Protein AF-A0A182WAE3-F1 (afdb_monomer)

Structure (mmCIF, N/CA/C/O backbone):
data_AF-A0A182WAE3-F1
#
_entry.id   AF-A0A182WAE3-F1
#
loop_
_atom_site.group_PDB
_atom_site.id
_atom_site.type_symbol
_atom_site.label_atom_id
_atom_site.label_alt_id
_atom_site.label_comp_id
_atom_site.label_asym_id
_atom_site.label_entity_id
_atom_site.label_seq_id
_atom_site.pdbx_PDB_ins_code
_atom_site.Cartn_x
_atom_site.Cartn_y
_atom_site.Cartn_z
_atom_site.occupancy
_atom_site.B_iso_or_equiv
_atom_site.auth_seq_id
_atom_site.auth_comp_id
_atom_site.auth_asym_id
_atom_site.auth_atom_id
_atom_site.pdbx_PDB_model_num
ATOM 1 N N . MET A 1 1 ? 3.585 -1.932 25.767 1.00 68.00 1 MET A N 1
ATOM 2 C CA . MET A 1 1 ? 2.337 -2.023 24.982 1.00 68.00 1 MET A CA 1
ATOM 3 C C . MET A 1 1 ? 2.681 -2.812 23.738 1.00 68.00 1 MET A C 1
ATOM 5 O O . MET A 1 1 ? 3.562 -2.374 23.012 1.00 68.00 1 MET A O 1
ATOM 9 N N . TYR A 1 2 ? 2.091 -3.988 23.562 1.00 81.12 2 TYR A N 1
ATOM 10 C CA . TYR A 1 2 ? 2.249 -4.774 22.340 1.00 81.12 2 TYR A CA 1
ATOM 11 C C . TYR A 1 2 ? 1.062 -4.463 21.432 1.00 81.12 2 TYR A C 1
ATOM 13 O O . TYR A 1 2 ? -0.046 -4.261 21.930 1.00 81.12 2 TYR A O 1
ATOM 21 N N . VAL A 1 3 ? 1.317 -4.351 20.133 1.00 88.19 3 VAL A N 1
ATOM 22 C CA . VAL A 1 3 ? 0.280 -4.170 19.116 1.00 88.19 3 VAL A CA 1
ATOM 23 C C . VAL A 1 3 ? 0.279 -5.426 18.263 1.00 88.19 3 VAL A C 1
ATOM 25 O O . VAL A 1 3 ? 1.329 -5.834 17.773 1.00 88.19 3 VAL A O 1
ATOM 28 N N . GLU A 1 4 ? -0.888 -6.034 18.119 1.00 93.06 4 GLU A N 1
ATOM 29 C CA . GLU A 1 4 ? -1.122 -7.132 17.191 1.00 93.06 4 GLU A CA 1
ATOM 30 C C . GLU A 1 4 ? -1.708 -6.553 15.901 1.00 93.06 4 GLU A C 1
ATOM 32 O O . GLU A 1 4 ? -2.644 -5.752 15.950 1.00 93.06 4 GLU A O 1
ATOM 37 N N . LEU A 1 5 ? -1.122 -6.908 14.756 1.00 92.44 5 LEU A N 1
ATOM 38 C CA . LEU A 1 5 ? -1.560 -6.436 13.445 1.00 92.44 5 LEU A CA 1
ATOM 39 C C . LEU A 1 5 ? -2.266 -7.574 12.712 1.00 92.44 5 LEU A C 1
ATOM 41 O O . LEU A 1 5 ? -1.635 -8.572 12.368 1.00 92.44 5 LEU A O 1
ATOM 45 N N . ALA A 1 6 ? -3.558 -7.399 12.440 1.00 95.06 6 ALA A N 1
ATOM 46 C CA . ALA A 1 6 ? -4.291 -8.234 11.498 1.00 95.06 6 ALA A CA 1
ATOM 47 C C . ALA A 1 6 ? -4.142 -7.638 10.091 1.00 95.06 6 ALA A C 1
ATOM 49 O O . ALA A 1 6 ? -4.528 -6.492 9.859 1.00 95.06 6 ALA A O 1
ATOM 50 N N . LEU A 1 7 ? -3.556 -8.400 9.165 1.00 93.44 7 LEU A N 1
ATOM 51 C CA . LEU A 1 7 ? -3.332 -7.975 7.783 1.00 93.44 7 LEU A CA 1
ATOM 52 C C . LEU A 1 7 ? -4.355 -8.635 6.859 1.00 93.44 7 LEU A C 1
ATOM 54 O O . LEU A 1 7 ? -4.489 -9.857 6.858 1.00 93.44 7 LEU A O 1
ATOM 58 N N . TRP A 1 8 ? -5.037 -7.817 6.061 1.00 88.00 8 TRP A N 1
ATOM 59 C CA . TRP A 1 8 ? -6.013 -8.254 5.066 1.00 88.00 8 TRP A CA 1
ATOM 60 C C . TRP A 1 8 ? -5.493 -7.893 3.677 1.00 88.00 8 TRP A C 1
ATOM 62 O O . TRP A 1 8 ? -5.446 -6.717 3.321 1.00 88.00 8 TRP A O 1
ATOM 72 N N . ASP A 1 9 ? -5.064 -8.900 2.916 1.00 91.56 9 ASP A N 1
ATOM 73 C CA . ASP A 1 9 ? -4.659 -8.728 1.520 1.00 91.56 9 ASP A CA 1
ATOM 74 C C . ASP A 1 9 ? -5.892 -8.786 0.608 1.00 91.56 9 ASP A C 1
ATOM 76 O O . ASP A 1 9 ? -6.780 -9.618 0.808 1.00 91.56 9 ASP A O 1
ATOM 80 N N . THR A 1 10 ? -5.967 -7.892 -0.378 1.00 83.69 10 THR A N 1
ATOM 81 C CA . THR A 1 10 ? -7.132 -7.783 -1.265 1.00 83.69 10 THR A CA 1
ATOM 82 C C . THR A 1 10 ? -6.723 -7.730 -2.729 1.00 83.69 10 THR A C 1
ATOM 84 O O . THR A 1 10 ? -5.748 -7.083 -3.102 1.00 83.69 10 THR A O 1
ATOM 87 N N . ALA A 1 11 ? -7.510 -8.386 -3.579 1.00 84.69 11 ALA A N 1
ATOM 88 C CA . ALA A 1 11 ? -7.315 -8.393 -5.022 1.00 84.69 11 ALA A CA 1
ATOM 89 C C . ALA A 1 11 ? -7.544 -6.993 -5.634 1.00 84.69 11 ALA A C 1
ATOM 91 O O . ALA A 1 11 ? -8.581 -6.359 -5.411 1.00 84.69 11 ALA A O 1
ATOM 92 N N . GLY A 1 12 ? -6.577 -6.516 -6.423 1.00 77.44 12 GLY A N 1
ATOM 93 C CA . GLY A 1 12 ? -6.597 -5.200 -7.082 1.00 77.44 12 GLY A CA 1
ATOM 94 C C . GLY A 1 12 ? -7.169 -5.194 -8.507 1.00 77.44 12 GLY A C 1
ATOM 95 O O . GLY A 1 12 ? -7.072 -4.174 -9.196 1.00 77.44 12 GLY A O 1
ATOM 96 N N . GLN A 1 13 ? -7.694 -6.333 -8.971 1.00 82.00 13 GLN A N 1
ATOM 97 C CA . GLN A 1 13 ? -8.395 -6.469 -10.250 1.00 82.00 13 GLN A CA 1
ATOM 98 C C . GLN A 1 13 ? -9.865 -6.048 -10.118 1.00 82.00 13 GLN A C 1
ATOM 100 O O . GLN A 1 13 ? -10.481 -6.271 -9.073 1.00 82.00 13 GLN A O 1
ATOM 105 N N . GLU A 1 14 ? -10.426 -5.505 -11.198 1.00 78.44 14 GLU A N 1
ATOM 106 C CA . GLU A 1 14 ? -11.814 -5.014 -11.270 1.00 78.44 14 GLU A CA 1
ATOM 107 C C . GLU A 1 14 ? -12.852 -6.108 -10.984 1.00 78.44 14 GLU A C 1
ATOM 109 O O . GLU A 1 14 ? -13.874 -5.857 -10.345 1.00 78.44 14 GLU A O 1
ATOM 114 N N . ASP A 1 15 ? -12.550 -7.362 -11.344 1.00 87.38 15 ASP A N 1
ATOM 115 C CA . ASP A 1 15 ? -13.402 -8.530 -11.066 1.00 87.38 15 ASP A CA 1
ATOM 116 C C . ASP A 1 15 ? -13.761 -8.676 -9.573 1.00 87.38 15 ASP A C 1
ATOM 118 O O . ASP A 1 15 ? -14.769 -9.294 -9.217 1.00 87.38 15 ASP A O 1
ATOM 122 N N . TYR A 1 16 ? -12.954 -8.088 -8.683 1.00 83.62 16 TYR A N 1
ATOM 123 C CA . TYR A 1 16 ? -13.125 -8.146 -7.235 1.00 83.62 16 TYR A CA 1
ATOM 124 C C . TYR A 1 16 ? -13.706 -6.866 -6.624 1.00 83.62 16 TYR A C 1
ATOM 126 O O . TYR A 1 16 ? -13.865 -6.813 -5.404 1.00 83.62 16 TYR A O 1
ATOM 134 N N . ASP A 1 17 ? -14.095 -5.863 -7.414 1.00 78.88 17 ASP A N 1
ATOM 135 C CA . ASP A 1 17 ? -14.569 -4.565 -6.906 1.00 78.88 17 ASP A CA 1
ATOM 136 C C . ASP A 1 17 ? -15.803 -4.669 -6.004 1.00 78.88 17 ASP A C 1
ATOM 138 O O . ASP A 1 17 ? -15.966 -3.883 -5.074 1.00 78.88 17 ASP A O 1
ATOM 142 N N . ARG A 1 18 ? -16.661 -5.672 -6.221 1.00 78.12 18 ARG A N 1
ATOM 143 C CA . ARG A 1 18 ? -17.832 -5.925 -5.360 1.00 78.12 18 ARG A CA 1
ATOM 144 C C . ARG A 1 18 ? -17.499 -6.703 -4.089 1.00 78.12 18 ARG A C 1
ATOM 146 O O . ARG A 1 18 ? -18.257 -6.641 -3.126 1.00 78.12 18 ARG A O 1
ATOM 153 N N . LEU A 1 19 ? -16.398 -7.452 -4.093 1.00 79.50 19 LEU A N 1
ATOM 154 C CA . LEU A 1 19 ? -15.978 -8.294 -2.972 1.00 79.50 19 LEU A CA 1
ATOM 155 C C . LEU A 1 19 ? -15.025 -7.552 -2.034 1.00 79.50 19 LEU A C 1
ATOM 157 O O . LEU A 1 19 ? -15.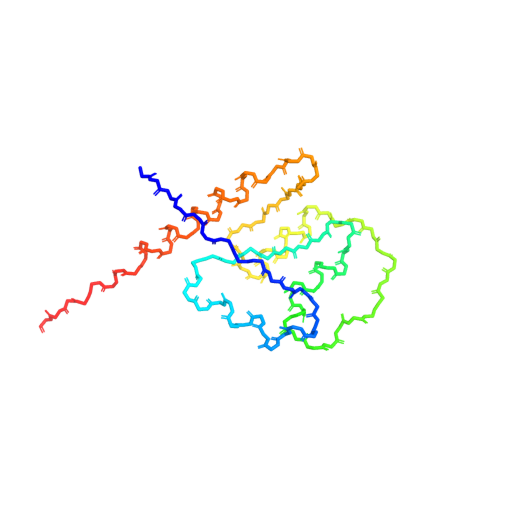115 -7.719 -0.822 1.00 79.50 19 LEU A O 1
ATOM 161 N N . ARG A 1 20 ? -14.158 -6.693 -2.576 1.00 80.56 20 ARG A N 1
ATOM 162 C CA . ARG A 1 20 ? -13.166 -5.914 -1.826 1.00 80.56 20 ARG A CA 1
ATOM 163 C C . ARG A 1 20 ? -13.767 -5.113 -0.656 1.00 80.56 20 ARG A C 1
ATOM 165 O O . ARG A 1 20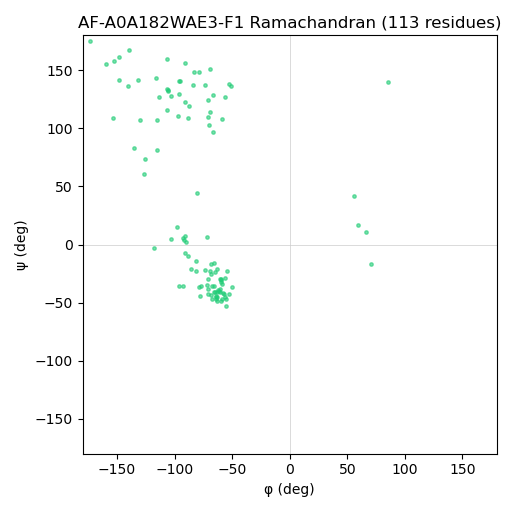 ? -13.202 -5.175 0.435 1.00 80.56 20 ARG A O 1
ATOM 172 N N . PRO A 1 21 ? -14.930 -4.441 -0.803 1.00 81.75 21 PRO A N 1
ATOM 173 C CA . PRO A 1 21 ? -15.534 -3.686 0.291 1.00 81.75 21 PRO A CA 1
ATOM 174 C C . PRO A 1 21 ? -15.950 -4.541 1.490 1.00 81.75 21 PRO A C 1
ATOM 176 O O . PRO A 1 21 ? -16.075 -4.016 2.594 1.00 81.75 21 PRO A O 1
ATOM 179 N N . LEU A 1 22 ? -16.136 -5.853 1.304 1.00 78.75 22 LEU A N 1
ATOM 180 C CA . LEU A 1 22 ? -16.489 -6.769 2.390 1.00 78.75 22 LEU A CA 1
ATOM 181 C C . LEU A 1 22 ? -15.340 -6.958 3.393 1.00 78.75 22 LEU A C 1
ATOM 183 O O . LEU A 1 22 ? -15.590 -7.406 4.508 1.00 78.75 22 LEU A O 1
ATOM 187 N N . SER A 1 23 ? -14.106 -6.597 3.026 1.00 79.31 23 SER A N 1
ATOM 188 C CA . SER A 1 23 ? -12.925 -6.665 3.897 1.00 79.31 23 SER A CA 1
ATOM 189 C C . SER A 1 23 ? -12.697 -5.402 4.737 1.00 79.31 23 SER A C 1
ATOM 191 O O . SER A 1 23 ? -11.838 -5.409 5.610 1.00 79.31 23 SER A O 1
ATOM 193 N N . TYR A 1 24 ? -13.431 -4.313 4.484 1.00 81.75 24 TYR A N 1
ATOM 194 C CA . TYR A 1 24 ? -13.229 -3.021 5.155 1.00 81.75 24 TYR A CA 1
ATOM 195 C C . TYR A 1 24 ? -13.937 -2.806 6.502 1.00 81.75 24 TYR A C 1
ATOM 197 O O . TYR A 1 24 ? -13.475 -1.927 7.239 1.00 81.75 24 TYR A O 1
ATOM 205 N N . PRO A 1 25 ? -15.017 -3.529 6.875 1.00 83.25 25 PRO A N 1
ATOM 206 C CA . PRO A 1 25 ? -15.607 -3.381 8.201 1.00 83.25 25 PRO A CA 1
ATOM 207 C C . PRO A 1 25 ? -14.554 -3.507 9.309 1.00 83.25 25 PRO A C 1
ATOM 209 O O . PRO A 1 25 ? -13.670 -4.356 9.247 1.00 83.25 25 PRO A O 1
ATOM 212 N N . ASP A 1 26 ? -14.633 -2.611 10.294 1.00 83.12 26 ASP A N 1
ATOM 213 C CA . ASP A 1 26 ? -13.735 -2.549 11.457 1.00 83.12 26 ASP A CA 1
ATOM 214 C C . ASP A 1 26 ? -12.234 -2.348 11.145 1.00 83.12 26 ASP A C 1
ATOM 216 O O . ASP A 1 26 ? -11.383 -2.527 12.017 1.00 83.12 26 ASP A O 1
ATOM 220 N N . THR A 1 27 ? -11.890 -1.905 9.930 1.00 83.12 27 THR A N 1
ATOM 221 C CA . THR A 1 27 ? -10.505 -1.574 9.562 1.00 83.12 27 THR A CA 1
ATOM 222 C C . THR A 1 27 ? -10.030 -0.288 10.249 1.00 83.12 27 THR A C 1
ATOM 224 O O . THR A 1 27 ? -10.626 0.778 10.098 1.00 83.12 27 THR A O 1
ATOM 227 N N . ASP A 1 28 ? -8.911 -0.372 10.976 1.00 86.06 28 ASP A N 1
ATOM 228 C CA . ASP A 1 28 ? -8.290 0.775 11.654 1.00 86.06 28 ASP A CA 1
ATOM 229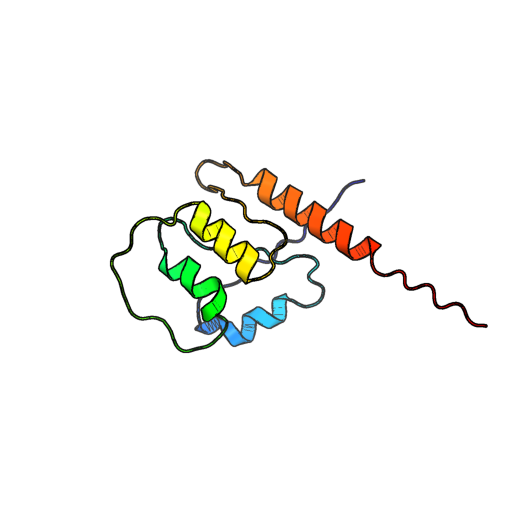 C C . ASP A 1 28 ? -7.482 1.674 10.692 1.00 86.06 28 ASP A C 1
ATOM 231 O O . ASP A 1 28 ? -7.443 2.894 10.872 1.00 86.06 28 ASP A O 1
ATOM 235 N N . VAL A 1 29 ? -6.804 1.079 9.700 1.00 87.19 29 VAL A N 1
ATOM 236 C CA . VAL A 1 29 ? -5.930 1.751 8.718 1.00 87.19 29 VAL A CA 1
ATOM 237 C C . VAL A 1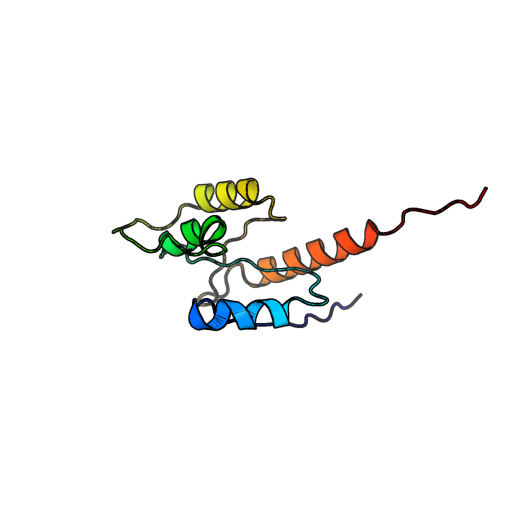 29 ? -5.972 1.008 7.386 1.00 87.19 29 VAL A C 1
ATOM 239 O O . VAL A 1 29 ? -5.941 -0.218 7.365 1.00 87.19 29 VAL A O 1
ATOM 242 N N . ILE A 1 30 ? -5.967 1.757 6.281 1.00 88.62 30 ILE A N 1
ATOM 243 C CA . ILE A 1 30 ? -5.802 1.230 4.922 1.00 88.62 30 ILE A CA 1
ATOM 244 C C . ILE A 1 30 ? -4.402 1.589 4.415 1.00 88.62 30 ILE A C 1
ATOM 246 O O . ILE A 1 30 ? -3.970 2.736 4.537 1.00 88.62 30 ILE A O 1
ATOM 250 N N . LEU A 1 31 ? -3.710 0.613 3.826 1.00 90.06 31 LEU A N 1
ATOM 251 C CA . LEU A 1 31 ? -2.496 0.831 3.044 1.00 90.06 31 LEU A CA 1
ATOM 252 C C . LEU A 1 31 ? -2.882 0.893 1.563 1.00 90.06 31 LEU A C 1
ATOM 254 O O . LEU A 1 31 ? -3.299 -0.113 0.995 1.00 90.06 31 LEU A O 1
ATOM 258 N N . MET A 1 32 ? -2.777 2.072 0.949 1.00 89.38 32 MET A N 1
ATOM 259 C CA . MET A 1 32 ? -2.958 2.232 -0.497 1.00 89.38 32 MET A CA 1
ATOM 260 C C . MET A 1 32 ? -1.602 2.075 -1.182 1.00 89.38 32 MET A C 1
ATOM 262 O O . MET A 1 32 ? -0.664 2.804 -0.863 1.00 89.38 32 MET A O 1
ATOM 266 N N . CYS A 1 33 ? -1.501 1.122 -2.105 1.00 91.31 33 CYS A N 1
ATOM 267 C CA . CYS A 1 33 ? -0.243 0.742 -2.741 1.00 91.31 33 CYS A CA 1
ATOM 268 C C . CYS A 1 33 ? -0.282 1.028 -4.244 1.00 91.31 33 CYS A C 1
ATOM 270 O O . CYS A 1 33 ? -1.289 0.779 -4.902 1.00 91.31 33 CYS A O 1
ATOM 272 N N . PHE A 1 34 ? 0.852 1.462 -4.782 1.00 92.50 34 PHE A N 1
ATOM 273 C CA . PHE A 1 34 ? 1.142 1.515 -6.213 1.00 92.50 34 PHE A CA 1
ATOM 274 C C . PHE A 1 34 ? 2.595 1.078 -6.432 1.00 92.50 34 PHE A C 1
ATOM 276 O O . PHE A 1 34 ? 3.363 0.965 -5.472 1.00 92.50 34 PHE A O 1
ATOM 283 N N . SER A 1 35 ? 2.973 0.817 -7.679 1.00 92.00 35 SER A N 1
ATOM 284 C CA . SER A 1 35 ? 4.344 0.463 -8.032 1.00 92.00 35 SER A CA 1
ATOM 285 C C . SER A 1 35 ? 5.050 1.622 -8.720 1.00 92.00 35 SER A C 1
ATOM 287 O O . SER A 1 35 ? 4.526 2.205 -9.667 1.00 92.00 35 SER A O 1
ATOM 289 N N . VAL A 1 36 ? 6.270 1.933 -8.279 1.00 86.62 36 VAL A N 1
ATOM 290 C CA . VAL A 1 36 ? 7.077 3.019 -8.858 1.00 86.62 36 VAL A CA 1
ATOM 291 C C . VAL A 1 36 ? 7.471 2.756 -10.311 1.00 86.62 36 VAL A C 1
ATOM 293 O O . VAL A 1 36 ? 7.727 3.697 -11.044 1.00 86.62 36 VAL A O 1
ATOM 296 N N . ASP A 1 37 ? 7.504 1.498 -10.749 1.00 84.50 37 ASP A N 1
ATOM 297 C CA . ASP A 1 37 ? 7.788 1.103 -12.135 1.00 84.50 37 ASP A CA 1
ATOM 298 C C . ASP A 1 37 ? 6.530 1.001 -13.019 1.00 84.50 37 ASP A C 1
ATOM 300 O O . ASP A 1 37 ? 6.637 0.661 -14.196 1.00 84.50 37 ASP A O 1
ATOM 304 N N . SER A 1 38 ? 5.351 1.307 -12.469 1.00 85.19 38 SER A N 1
ATOM 305 C CA . SER A 1 38 ? 4.065 1.268 -13.167 1.00 85.19 38 SER A CA 1
ATOM 306 C C . SER A 1 38 ? 3.259 2.531 -12.845 1.00 85.19 38 SER A C 1
ATOM 308 O O . SER A 1 38 ? 2.436 2.516 -11.929 1.00 85.19 38 SER A O 1
ATOM 310 N N . PRO A 1 39 ? 3.493 3.655 -13.537 1.00 84.69 39 PRO A N 1
ATOM 311 C CA . PRO A 1 39 ? 2.878 4.932 -13.166 1.00 84.69 39 PRO A CA 1
ATOM 312 C C . PRO A 1 39 ? 1.358 4.966 -13.386 1.00 84.69 39 PRO A C 1
ATOM 314 O O . PRO A 1 39 ? 0.663 5.578 -12.579 1.00 84.69 39 PRO A O 1
ATOM 317 N N . ASP A 1 40 ? 0.819 4.159 -14.307 1.00 84.81 40 ASP A N 1
ATOM 318 C CA . ASP A 1 40 ? -0.618 3.852 -14.388 1.00 84.81 40 ASP A CA 1
ATOM 319 C C . ASP A 1 40 ? -1.177 3.408 -13.017 1.00 84.81 40 ASP A C 1
ATOM 321 O O . ASP A 1 40 ? -2.297 3.745 -12.641 1.00 84.81 40 ASP A O 1
ATOM 325 N N . SER A 1 41 ? -0.412 2.663 -12.207 1.00 85.00 41 SER A N 1
ATOM 326 C CA . SER A 1 41 ? -0.857 2.250 -10.866 1.00 85.00 41 SER A CA 1
ATOM 327 C C . SER A 1 41 ? -0.945 3.404 -9.855 1.00 85.00 41 SER A C 1
ATOM 329 O O . SER A 1 41 ? -1.708 3.292 -8.897 1.00 85.00 41 SER A O 1
ATOM 331 N N . LEU A 1 42 ? -0.222 4.513 -10.074 1.00 85.06 42 LEU A N 1
ATOM 332 C CA . LEU A 1 42 ? -0.361 5.754 -9.303 1.00 85.06 42 LEU A CA 1
ATOM 333 C C . LEU A 1 42 ? -1.590 6.551 -9.757 1.00 85.06 42 LEU A C 1
ATOM 335 O O . LEU A 1 42 ? -2.334 7.035 -8.909 1.00 85.06 42 LEU A O 1
ATOM 339 N N . GLU A 1 43 ? -1.814 6.679 -11.067 1.00 81.25 43 GLU A N 1
ATOM 340 C CA . GLU A 1 43 ? -2.994 7.349 -11.652 1.00 81.25 43 GLU A CA 1
ATOM 341 C C . GLU A 1 43 ? -4.300 6.681 -11.192 1.00 81.25 43 GLU A C 1
ATOM 343 O O . GLU A 1 43 ? -5.284 7.331 -10.848 1.00 81.25 43 GLU A O 1
ATOM 348 N N . ASN A 1 44 ? -4.242 5.368 -11.009 1.00 77.06 44 ASN A N 1
ATOM 349 C CA . ASN A 1 44 ? -5.301 4.558 -10.431 1.00 77.06 44 ASN A CA 1
ATOM 350 C C . ASN A 1 44 ? -5.610 4.845 -8.944 1.00 77.06 44 ASN A C 1
ATOM 352 O O . ASN A 1 44 ? -6.657 4.428 -8.454 1.00 77.06 44 ASN A O 1
ATOM 356 N N . ILE A 1 45 ? -4.751 5.530 -8.184 1.00 80.00 45 ILE A N 1
ATOM 357 C CA . ILE A 1 45 ? -5.051 5.843 -6.775 1.00 80.00 45 ILE A CA 1
ATOM 358 C C . ILE A 1 45 ? -6.284 6.750 -6.634 1.00 80.00 45 ILE A C 1
ATOM 360 O O . ILE A 1 45 ? -7.156 6.422 -5.826 1.00 80.00 45 ILE A O 1
ATOM 364 N N . PRO A 1 46 ? -6.401 7.862 -7.385 1.00 65.75 46 PRO A N 1
ATOM 365 C CA . PRO A 1 46 ? -7.628 8.645 -7.421 1.00 65.75 46 PRO A CA 1
ATOM 366 C C . PRO A 1 46 ? -8.717 7.999 -8.288 1.00 65.75 46 PRO A C 1
ATOM 368 O O . PRO A 1 46 ? -9.885 8.115 -7.928 1.00 65.75 46 PRO A O 1
ATOM 371 N N . GLU A 1 47 ? -8.354 7.340 -9.398 1.00 56.31 47 GLU A N 1
ATOM 372 C CA . GLU A 1 47 ? -9.304 6.959 -10.458 1.00 56.31 47 GLU A CA 1
ATOM 373 C C . GLU A 1 47 ? -9.843 5.531 -10.357 1.00 56.31 47 GLU A C 1
ATOM 375 O O . GLU A 1 47 ? -11.029 5.350 -10.587 1.00 56.31 47 GLU A O 1
ATOM 380 N N . LYS A 1 48 ? -9.068 4.528 -9.912 1.00 50.47 48 LYS A N 1
ATOM 381 C CA . LYS A 1 48 ? -9.480 3.101 -9.823 1.00 50.47 48 LYS A CA 1
ATOM 382 C C . LYS A 1 48 ? -10.493 2.805 -8.710 1.00 50.47 48 LYS A C 1
ATOM 384 O O . LYS A 1 48 ? -10.836 1.655 -8.445 1.00 50.47 48 LYS A O 1
ATOM 389 N N . TRP A 1 49 ? -10.981 3.860 -8.063 1.00 52.50 49 TRP A N 1
ATOM 390 C CA . TRP A 1 49 ? -12.194 3.870 -7.248 1.00 52.50 49 TRP A CA 1
ATOM 391 C C . TRP A 1 49 ? -13.417 4.405 -8.022 1.00 52.50 49 TRP A C 1
ATOM 393 O O . TRP A 1 49 ? -14.447 4.694 -7.416 1.00 52.50 49 TRP A O 1
ATOM 403 N N . THR A 1 50 ? -13.319 4.490 -9.352 1.00 38.19 50 THR A N 1
ATOM 404 C CA . THR A 1 50 ? -14.366 4.769 -10.347 1.00 38.19 50 THR A CA 1
ATOM 405 C C . THR A 1 50 ? -14.002 4.130 -11.714 1.00 38.19 50 THR A C 1
ATOM 407 O O . THR A 1 50 ? -12.842 3.811 -11.944 1.00 38.19 50 THR A O 1
ATOM 410 N N . PRO A 1 51 ? -14.963 3.861 -12.622 1.00 36.00 51 PRO A N 1
ATOM 411 C CA . PRO A 1 51 ? -14.843 2.733 -13.566 1.00 36.00 51 PRO A CA 1
ATOM 412 C C . PRO A 1 51 ? -14.193 2.962 -14.951 1.00 36.00 51 PRO A C 1
ATOM 414 O O . PRO A 1 51 ? -14.311 2.068 -15.783 1.00 36.00 51 PRO A O 1
ATOM 417 N N . GLU A 1 52 ? -13.596 4.112 -15.289 1.00 39.03 52 GLU A N 1
ATOM 418 C CA . GLU A 1 52 ? -13.488 4.501 -16.719 1.00 39.03 52 GLU A CA 1
ATOM 419 C C . GLU A 1 52 ? -12.079 4.663 -17.336 1.00 39.03 52 GLU A C 1
ATOM 421 O O . GLU A 1 52 ? -11.994 4.864 -18.547 1.00 39.03 52 GLU A O 1
ATOM 426 N N . GLU A 1 53 ? -10.965 4.525 -16.607 1.00 38.84 53 GLU A N 1
ATOM 427 C CA . GLU A 1 53 ? -9.679 5.093 -17.078 1.00 38.84 53 GLU A CA 1
ATOM 428 C C . GLU A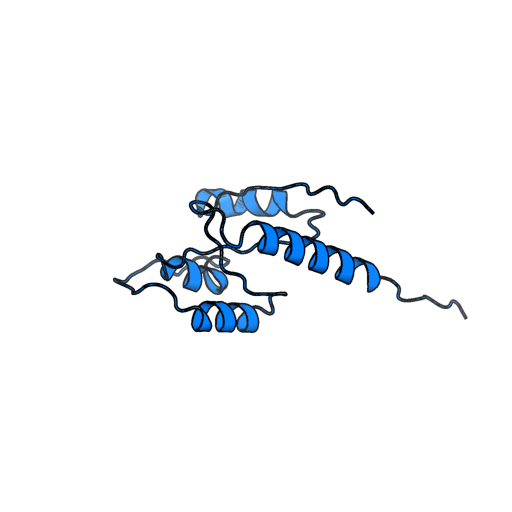 1 53 ? -8.492 4.110 -17.131 1.00 38.84 53 GLU A C 1
ATOM 430 O O . GLU A 1 53 ? -7.445 4.311 -16.528 1.00 38.84 53 GLU A O 1
ATOM 435 N N . LEU A 1 54 ? -8.603 3.046 -17.936 1.00 33.56 54 LEU A N 1
ATOM 436 C CA . LEU A 1 54 ? -7.452 2.211 -18.322 1.00 33.56 54 LEU A CA 1
ATOM 437 C C . LEU A 1 54 ? -7.185 2.300 -19.829 1.00 33.56 54 LEU A C 1
ATOM 439 O O . LEU A 1 54 ? -7.564 1.417 -20.602 1.00 33.56 54 LEU A O 1
ATOM 443 N N . ALA A 1 55 ? -6.495 3.360 -20.263 1.00 36.03 55 ALA A N 1
ATOM 444 C CA . ALA A 1 55 ? -5.925 3.415 -2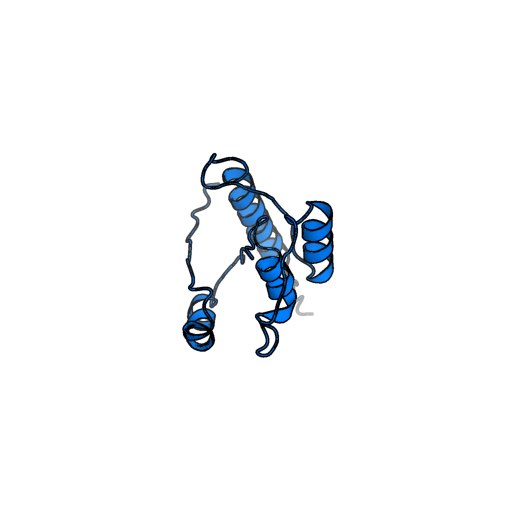1.608 1.00 36.03 55 ALA A CA 1
ATOM 445 C C . ALA A 1 55 ? -4.680 4.323 -21.730 1.00 36.03 55 ALA A C 1
ATOM 447 O O . ALA A 1 55 ? -4.816 5.532 -21.909 1.00 36.03 55 ALA A O 1
ATOM 448 N N . LYS A 1 56 ? -3.514 3.666 -21.907 1.00 39.31 56 LYS A N 1
ATOM 449 C CA . LYS A 1 56 ? -2.200 4.168 -22.405 1.00 39.31 56 LYS A CA 1
ATOM 450 C C . LYS A 1 56 ? -1.312 4.796 -21.304 1.00 39.31 56 LYS A C 1
ATOM 452 O O . LYS A 1 56 ? -1.826 5.550 -20.511 1.00 39.31 56 LYS A O 1
ATOM 457 N N . MET A 1 57 ? 0.015 4.612 -21.232 1.00 37.97 57 MET A N 1
ATOM 458 C CA . MET A 1 57 ? 1.080 4.900 -22.219 1.00 37.97 57 MET A CA 1
ATOM 459 C C . MET A 1 57 ? 2.454 4.367 -21.731 1.00 37.97 57 MET A C 1
ATOM 461 O O . MET A 1 57 ? 2.606 3.895 -20.615 1.00 37.97 57 MET A O 1
ATOM 465 N N . LYS A 1 58 ? 3.499 4.471 -22.569 1.00 41.75 58 LYS A N 1
ATOM 466 C CA . LYS A 1 58 ? 4.908 4.225 -22.197 1.00 41.75 58 LYS A CA 1
ATOM 467 C C . LYS A 1 58 ? 5.396 5.288 -21.197 1.00 41.75 58 LYS A C 1
ATOM 469 O O . LYS A 1 58 ? 5.796 6.366 -21.633 1.00 41.75 58 LYS A O 1
ATOM 474 N N . GLN A 1 59 ? 5.366 4.994 -19.902 1.00 51.19 59 GLN A N 1
ATOM 475 C CA . GLN A 1 59 ? 5.720 5.955 -18.852 1.00 51.19 59 GLN A CA 1
ATOM 476 C C . GLN A 1 59 ? 7.092 5.659 -18.206 1.00 51.19 59 GLN A C 1
ATOM 478 O O . GLN A 1 59 ? 7.634 4.557 -18.317 1.00 51.19 59 GLN A O 1
ATOM 483 N N . GLU A 1 60 ? 7.672 6.678 -17.569 1.00 56.19 60 GLU A N 1
ATOM 484 C CA . GLU A 1 60 ? 8.908 6.599 -16.775 1.00 56.19 60 GLU A CA 1
ATOM 485 C C . GLU A 1 60 ? 8.591 6.292 -15.304 1.00 56.19 60 GLU A C 1
ATOM 487 O O . GLU A 1 60 ? 7.496 6.630 -14.865 1.00 56.19 60 GLU A O 1
ATOM 492 N N . PRO A 1 61 ? 9.519 5.718 -14.513 1.00 77.06 61 PRO A N 1
ATOM 493 C CA . PRO A 1 61 ? 9.258 5.439 -13.106 1.00 77.06 61 PRO A CA 1
ATOM 494 C C . PRO A 1 61 ? 8.767 6.668 -12.330 1.00 77.06 61 PRO A C 1
ATOM 496 O O . PRO A 1 61 ? 9.316 7.764 -12.480 1.00 77.06 61 PRO A O 1
ATOM 499 N N . VAL A 1 62 ? 7.773 6.458 -11.467 1.00 83.12 62 VAL A N 1
ATOM 500 C CA . VAL A 1 62 ? 7.198 7.484 -10.594 1.00 83.12 62 VAL A CA 1
ATOM 501 C C . VAL A 1 62 ? 8.298 8.105 -9.742 1.00 83.12 62 VAL A C 1
ATOM 503 O O . VAL A 1 62 ? 9.026 7.408 -9.029 1.00 83.12 62 VAL A O 1
ATOM 506 N N . LYS A 1 63 ? 8.397 9.434 -9.762 1.00 86.56 63 LYS A N 1
ATOM 507 C CA . LYS A 1 63 ? 9.320 10.165 -8.895 1.00 86.56 63 LYS A CA 1
ATOM 508 C C . LYS A 1 63 ? 8.734 10.273 -7.485 1.00 86.56 63 LYS A C 1
ATOM 510 O O . LYS A 1 63 ? 7.532 10.498 -7.335 1.00 86.56 63 LYS A O 1
ATOM 515 N N . PRO A 1 64 ? 9.569 10.290 -6.430 1.00 89.12 64 PRO A N 1
ATOM 516 C CA . PRO A 1 64 ? 9.081 10.407 -5.052 1.00 89.12 64 PRO A CA 1
ATOM 517 C C . PRO A 1 64 ? 8.209 11.641 -4.785 1.00 89.12 64 PRO A C 1
ATOM 519 O O . PRO A 1 64 ? 7.349 11.639 -3.907 1.00 89.12 64 PRO A O 1
ATOM 522 N N . GLN A 1 65 ? 8.431 12.722 -5.534 1.00 93.12 65 GLN A N 1
ATOM 523 C CA . GLN A 1 65 ? 7.645 13.953 -5.439 1.00 93.12 65 GLN A CA 1
ATOM 524 C C . GLN A 1 65 ? 6.201 13.754 -5.921 1.00 93.12 65 GLN A C 1
ATOM 526 O O . 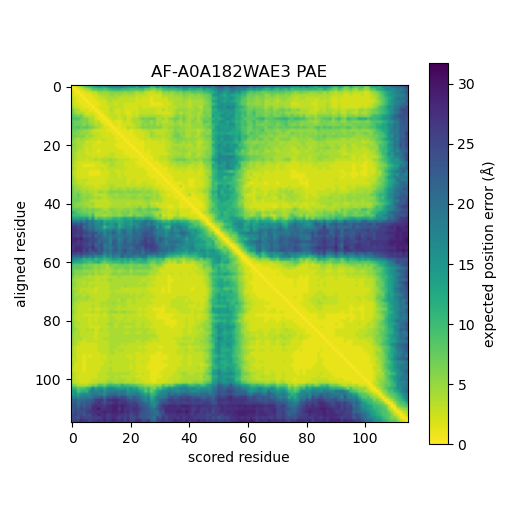GLN A 1 65 ? 5.289 14.326 -5.333 1.00 93.12 65 GLN A O 1
ATOM 531 N N . GLU A 1 66 ? 5.990 12.920 -6.939 1.00 88.69 66 GLU A N 1
ATOM 532 C CA . GLU A 1 66 ? 4.669 12.626 -7.503 1.00 88.69 66 GLU A CA 1
ATOM 533 C C . GLU A 1 66 ? 3.845 11.777 -6.529 1.00 88.69 66 GLU A C 1
ATOM 535 O O . GLU A 1 66 ? 2.688 12.097 -6.260 1.00 88.69 66 GLU A O 1
ATOM 540 N N . GLY A 1 67 ? 4.465 10.773 -5.898 1.00 89.88 67 GLY A N 1
ATOM 541 C CA . GLY A 1 67 ? 3.827 9.990 -4.835 1.00 89.88 67 GLY A CA 1
ATOM 542 C C . GLY A 1 67 ? 3.444 10.837 -3.612 1.00 89.88 67 GLY A C 1
ATOM 543 O O . GLY A 1 67 ? 2.343 10.699 -3.078 1.00 89.88 67 GLY A O 1
ATOM 544 N N . ARG A 1 68 ? 4.304 11.785 -3.206 1.00 94.00 68 ARG A N 1
ATOM 545 C CA . ARG A 1 68 ? 3.984 12.752 -2.136 1.00 94.00 68 ARG A CA 1
ATOM 546 C C . ARG A 1 68 ? 2.827 13.669 -2.514 1.00 94.00 68 ARG A C 1
ATOM 548 O O . ARG A 1 68 ? 1.907 13.826 -1.719 1.00 94.00 68 ARG A O 1
ATOM 555 N N . ALA A 1 69 ? 2.855 14.232 -3.720 1.00 93.06 69 ALA A N 1
ATOM 556 C CA . ALA A 1 69 ? 1.779 15.084 -4.213 1.00 93.06 69 ALA A CA 1
ATOM 557 C C . ALA A 1 69 ? 0.445 14.322 -4.269 1.00 93.06 69 ALA A C 1
ATOM 559 O O . ALA A 1 69 ? -0.593 14.868 -3.901 1.00 93.06 69 ALA A O 1
ATOM 560 N N . MET A 1 70 ? 0.467 13.041 -4.656 1.00 91.31 70 MET A N 1
ATOM 561 C CA . MET A 1 70 ? -0.721 12.188 -4.621 1.00 91.31 70 MET A CA 1
ATOM 562 C C . MET A 1 70 ? -1.236 11.975 -3.194 1.00 91.31 70 MET A C 1
ATOM 564 O O . MET A 1 70 ? -2.433 12.106 -2.948 1.00 91.31 70 MET A O 1
ATOM 568 N N . ALA A 1 71 ? -0.346 11.689 -2.241 1.00 90.88 71 ALA A N 1
ATOM 569 C CA . ALA A 1 71 ? -0.723 11.521 -0.840 1.00 90.88 71 ALA A CA 1
ATOM 570 C C . ALA A 1 71 ? -1.358 12.790 -0.253 1.00 90.88 71 ALA A C 1
ATOM 572 O O . ALA A 1 71 ? -2.365 12.698 0.447 1.00 90.88 71 ALA A O 1
ATOM 573 N N . GLU A 1 72 ? -0.827 13.970 -0.582 1.00 92.56 72 GLU A N 1
ATOM 574 C CA . GLU A 1 72 ? -1.441 15.253 -0.222 1.00 92.56 72 GLU A CA 1
ATOM 575 C C . GLU A 1 72 ? -2.817 15.422 -0.883 1.00 92.56 72 GLU A C 1
ATOM 577 O O . GLU A 1 72 ? -3.786 15.767 -0.205 1.00 92.56 72 GLU A O 1
ATOM 582 N N . LYS A 1 73 ? -2.931 15.108 -2.182 1.00 89.56 73 LYS A N 1
ATOM 583 C CA . LYS A 1 73 ? -4.177 15.208 -2.962 1.00 89.56 73 LYS A CA 1
ATOM 584 C C . LYS A 1 73 ? -5.312 14.370 -2.368 1.00 89.56 73 LYS A C 1
ATOM 586 O O . LYS A 1 73 ? -6.443 14.846 -2.317 1.00 89.56 73 LYS A O 1
ATOM 591 N N . ILE A 1 74 ? -5.029 13.148 -1.912 1.00 85.00 74 ILE A N 1
ATOM 592 C CA . ILE A 1 74 ? -6.035 12.250 -1.313 1.00 85.00 74 ILE A CA 1
ATOM 593 C C . ILE A 1 74 ? -6.149 12.391 0.212 1.00 85.00 74 ILE A C 1
ATOM 595 O O . ILE A 1 74 ? -6.891 11.638 0.843 1.00 85.00 74 ILE A O 1
ATOM 599 N N . ASN A 1 75 ? -5.418 13.336 0.816 1.00 87.88 75 ASN A N 1
ATOM 600 C CA . ASN A 1 75 ? -5.358 13.541 2.264 1.00 87.88 75 ASN A CA 1
ATOM 601 C C . ASN A 1 75 ? -4.934 12.270 3.039 1.00 87.88 75 ASN A C 1
ATOM 603 O O . ASN A 1 75 ? -5.496 11.930 4.086 1.00 87.88 75 ASN A O 1
ATOM 607 N N . ALA A 1 76 ? -3.943 11.546 2.512 1.00 89.50 76 ALA A N 1
ATOM 608 C CA . ALA A 1 76 ? -3.350 10.395 3.179 1.00 89.50 76 ALA A CA 1
ATOM 609 C C . ALA A 1 76 ? -2.535 10.825 4.407 1.00 89.50 76 ALA A C 1
ATOM 611 O O . ALA A 1 76 ? -1.950 11.905 4.455 1.00 89.50 76 ALA A O 1
ATOM 612 N N . PHE A 1 77 ? -2.449 9.940 5.402 1.00 92.25 77 PHE A N 1
ATOM 613 C CA . PHE A 1 77 ? -1.669 10.198 6.615 1.00 92.25 77 PHE A CA 1
ATOM 614 C C . PHE A 1 77 ? -0.168 10.377 6.330 1.00 92.25 77 PHE A C 1
ATOM 616 O O . PHE A 1 77 ? 0.488 11.198 6.969 1.00 92.25 77 PHE A O 1
ATOM 623 N N . ALA A 1 78 ? 0.378 9.584 5.407 1.00 94.38 78 ALA A N 1
ATOM 624 C CA . ALA A 1 78 ? 1.773 9.641 4.992 1.00 94.38 78 ALA A CA 1
ATOM 625 C C . ALA A 1 78 ? 1.959 8.980 3.618 1.00 94.38 78 ALA A C 1
ATOM 627 O O . ALA A 1 78 ? 1.200 8.083 3.251 1.00 94.38 78 ALA A O 1
ATOM 628 N N . TYR A 1 79 ? 3.016 9.387 2.914 1.00 96.38 79 TYR A N 1
ATOM 629 C CA . TYR A 1 79 ? 3.585 8.676 1.769 1.00 96.38 79 TYR A CA 1
ATOM 630 C C . TYR A 1 79 ? 4.889 7.997 2.189 1.00 96.38 79 TYR A C 1
ATOM 632 O O . TYR A 1 79 ? 5.730 8.643 2.817 1.00 96.38 79 TYR A O 1
ATOM 640 N N . LEU A 1 80 ? 5.066 6.725 1.827 1.00 96.81 80 LEU A N 1
ATOM 641 C CA . LEU A 1 80 ? 6.269 5.943 2.111 1.00 96.81 80 LEU A CA 1
ATOM 642 C C . LEU A 1 80 ? 6.612 5.063 0.906 1.00 96.81 80 LEU A C 1
ATOM 644 O O . LEU A 1 80 ? 5.733 4.403 0.356 1.00 96.81 80 LEU A O 1
ATOM 648 N N . GLU A 1 81 ? 7.892 5.014 0.544 1.00 96.06 81 GLU A N 1
ATOM 649 C CA . GLU A 1 81 ? 8.418 4.066 -0.442 1.00 96.06 81 GLU A CA 1
ATOM 650 C C . GLU A 1 81 ? 9.000 2.849 0.271 1.00 96.06 81 GLU A C 1
ATOM 652 O O . GLU A 1 81 ? 9.633 2.960 1.323 1.00 96.06 81 GLU A O 1
ATOM 657 N N . CYS A 1 82 ? 8.785 1.667 -0.296 1.00 96.25 82 CYS A N 1
ATOM 658 C CA . CYS A 1 82 ? 9.385 0.443 0.211 1.00 96.25 82 CYS A CA 1
ATOM 659 C C . CYS A 1 82 ? 9.659 -0.542 -0.924 1.00 96.25 82 CYS A C 1
ATOM 661 O O . CYS A 1 82 ? 9.084 -0.458 -2.007 1.00 96.25 82 CYS A O 1
ATOM 663 N N . SER A 1 83 ? 10.528 -1.511 -0.655 1.00 95.19 83 SER A N 1
ATOM 664 C CA . SER A 1 83 ? 10.799 -2.634 -1.543 1.00 95.19 83 SER A CA 1
ATOM 665 C C . SER A 1 83 ? 10.700 -3.920 -0.742 1.00 95.19 83 SER A C 1
ATOM 667 O O . SER A 1 83 ? 11.584 -4.257 0.045 1.00 95.19 83 SER A O 1
ATOM 669 N N . ALA A 1 84 ? 9.633 -4.687 -0.970 1.00 94.44 84 ALA A N 1
ATOM 670 C CA . ALA A 1 84 ? 9.486 -6.015 -0.376 1.00 94.44 84 ALA A CA 1
ATOM 671 C C . ALA A 1 84 ? 10.640 -6.953 -0.784 1.00 94.44 84 ALA A C 1
ATOM 673 O O . ALA A 1 84 ? 11.065 -7.800 0.001 1.00 94.44 84 ALA A O 1
ATOM 674 N N . LYS A 1 85 ? 11.195 -6.759 -1.991 1.00 94.62 85 LYS A N 1
ATOM 675 C CA . LYS A 1 85 ? 12.297 -7.556 -2.541 1.00 94.62 85 LYS A CA 1
ATOM 676 C C . LYS A 1 85 ? 13.612 -7.343 -1.786 1.00 94.62 85 LYS A C 1
ATOM 678 O O . LYS A 1 85 ? 14.278 -8.320 -1.456 1.00 94.62 85 LYS A O 1
ATOM 683 N N . SER A 1 86 ? 13.990 -6.090 -1.518 1.00 95.75 86 SER A N 1
ATOM 684 C CA . SER A 1 86 ? 15.207 -5.756 -0.752 1.00 95.75 86 SER A CA 1
ATOM 685 C C . SER A 1 86 ? 14.956 -5.623 0.753 1.00 95.75 86 SER A C 1
ATOM 687 O O . SER A 1 86 ? 15.912 -5.522 1.518 1.00 95.75 86 SER A O 1
ATOM 689 N N . LYS A 1 87 ? 13.687 -5.674 1.183 1.00 95.81 87 LYS A N 1
ATOM 690 C CA . LYS A 1 87 ? 13.196 -5.439 2.554 1.00 95.81 87 LYS A CA 1
ATOM 691 C C . LYS A 1 87 ? 13.366 -3.998 3.052 1.00 95.81 87 LYS A C 1
ATOM 693 O O . LYS A 1 87 ? 13.165 -3.729 4.236 1.00 95.81 87 LYS A O 1
ATOM 698 N N . GLU A 1 88 ? 13.710 -3.073 2.167 1.00 97.38 88 GLU A N 1
ATOM 699 C CA . GLU A 1 88 ? 13.881 -1.658 2.484 1.00 97.38 88 GLU A CA 1
ATOM 700 C C . GLU A 1 88 ? 12.523 -0.977 2.709 1.00 97.38 88 GLU A C 1
ATOM 702 O O . GLU A 1 88 ? 11.561 -1.262 1.997 1.00 97.38 88 GLU A O 1
ATOM 707 N N . GLY A 1 89 ? 12.412 -0.122 3.731 1.00 96.69 89 GLY A N 1
ATOM 708 C CA . GLY A 1 89 ? 11.193 0.646 4.045 1.00 96.69 89 GLY A CA 1
ATOM 709 C C . GLY A 1 89 ? 10.008 -0.163 4.599 1.00 96.69 89 GLY A C 1
ATOM 710 O O . GLY A 1 89 ? 9.119 0.405 5.227 1.00 96.69 89 GLY A O 1
ATOM 711 N N . VAL A 1 90 ? 9.996 -1.495 4.460 1.00 97.38 90 VAL A N 1
ATOM 712 C CA . VAL A 1 90 ? 8.854 -2.354 4.844 1.00 97.38 90 VAL A CA 1
ATOM 713 C C . VAL A 1 90 ? 8.463 -2.168 6.311 1.00 97.38 90 VAL A C 1
ATOM 715 O O . VAL A 1 90 ? 7.290 -2.021 6.637 1.00 97.38 90 VAL A O 1
ATOM 718 N N . ARG A 1 91 ? 9.446 -2.136 7.216 1.00 96.31 91 ARG A N 1
ATOM 719 C CA . ARG A 1 91 ? 9.186 -1.941 8.648 1.00 96.31 91 ARG A CA 1
ATOM 720 C C . ARG A 1 91 ? 8.565 -0.572 8.942 1.00 96.31 91 ARG A C 1
ATOM 722 O O . ARG A 1 91 ? 7.654 -0.483 9.760 1.00 96.31 91 ARG A O 1
ATOM 729 N N . GLU A 1 92 ? 9.041 0.471 8.272 1.00 97.56 92 GLU A N 1
ATOM 730 C CA . GLU A 1 92 ? 8.569 1.843 8.467 1.00 97.56 92 GLU A CA 1
ATOM 731 C C . GLU A 1 92 ? 7.109 2.009 8.030 1.00 97.56 92 GLU A C 1
ATOM 733 O O . GLU A 1 92 ? 6.344 2.695 8.712 1.00 97.56 92 GLU A O 1
ATOM 738 N N . VAL A 1 93 ? 6.691 1.309 6.967 1.00 97.06 93 VAL A N 1
ATOM 739 C CA . VAL A 1 93 ? 5.287 1.253 6.525 1.00 97.06 93 VAL A CA 1
ATOM 740 C C . VAL A 1 93 ? 4.377 0.778 7.660 1.00 97.06 93 VAL A C 1
ATOM 742 O O . VAL A 1 93 ? 3.429 1.475 8.029 1.00 97.06 93 VAL A O 1
ATOM 745 N N . PHE A 1 94 ? 4.688 -0.363 8.280 1.00 96.38 94 PHE A N 1
ATOM 746 C CA . PHE A 1 94 ? 3.854 -0.919 9.352 1.00 96.38 94 PHE A CA 1
ATOM 747 C C . PHE A 1 94 ? 3.941 -0.127 10.664 1.00 96.38 94 PHE A C 1
ATOM 749 O O . PHE A 1 94 ? 2.934 0.012 11.365 1.00 96.38 94 PHE A O 1
ATOM 756 N N . GLU A 1 95 ? 5.102 0.440 11.006 1.00 95.69 95 GLU A N 1
ATOM 757 C CA . GLU A 1 95 ? 5.238 1.314 12.180 1.00 95.69 95 GLU A CA 1
ATOM 758 C C . GLU A 1 95 ? 4.424 2.609 12.023 1.00 95.69 95 GLU A C 1
ATOM 760 O O . GLU A 1 95 ? 3.751 3.048 12.964 1.00 95.69 95 GLU A O 1
ATOM 765 N N . THR A 1 96 ? 4.431 3.195 10.825 1.00 96.00 96 THR A N 1
ATOM 766 C CA . THR A 1 96 ? 3.667 4.407 10.507 1.00 96.00 96 THR A CA 1
ATOM 767 C C . THR A 1 96 ? 2.168 4.130 10.500 1.00 96.00 96 THR A C 1
ATOM 769 O O . THR A 1 96 ? 1.411 4.882 11.117 1.00 96.00 96 THR A O 1
ATOM 772 N N . ALA A 1 97 ? 1.737 3.012 9.911 1.00 94.25 97 ALA A N 1
ATOM 773 C CA . ALA A 1 97 ? 0.347 2.562 9.957 1.00 94.25 97 ALA A CA 1
ATOM 774 C C . ALA A 1 97 ? -0.133 2.352 11.401 1.00 94.25 97 ALA A C 1
ATOM 776 O O . ALA A 1 97 ? -1.164 2.884 11.813 1.00 94.25 97 ALA A O 1
ATOM 777 N N . THR A 1 98 ? 0.669 1.668 12.221 1.00 95.12 98 THR A N 1
ATOM 778 C CA . THR A 1 98 ? 0.374 1.468 13.647 1.00 95.12 98 THR A CA 1
ATOM 779 C C . THR A 1 98 ? 0.202 2.804 14.374 1.00 95.12 98 THR A C 1
ATOM 781 O O . THR A 1 98 ? -0.722 2.985 15.172 1.00 95.12 98 THR A O 1
ATOM 784 N N . ARG A 1 99 ? 1.071 3.779 14.085 1.00 93.81 99 ARG A N 1
ATOM 785 C CA . ARG A 1 99 ? 0.980 5.123 14.665 1.00 93.81 99 ARG A CA 1
ATOM 786 C C . ARG A 1 99 ? -0.302 5.840 14.241 1.00 93.81 99 ARG A C 1
ATOM 788 O O . ARG A 1 99 ? -0.952 6.434 15.104 1.00 93.81 99 ARG A O 1
ATOM 795 N N . ALA A 1 100 ? -0.671 5.768 12.962 1.00 91.75 100 ALA A N 1
ATOM 796 C CA . ALA A 1 100 ? -1.894 6.369 12.436 1.00 91.75 100 ALA A CA 1
ATOM 797 C C . ALA A 1 100 ? -3.142 5.803 13.141 1.00 91.75 100 ALA A C 1
ATOM 799 O O . ALA A 1 100 ? -3.941 6.571 13.684 1.00 91.75 100 ALA A O 1
ATOM 800 N N . ALA A 1 101 ? -3.243 4.473 13.259 1.00 90.56 101 ALA A N 1
ATOM 801 C CA . ALA A 1 101 ? -4.346 3.785 13.941 1.00 90.56 101 ALA A CA 1
ATOM 802 C C . ALA A 1 101 ? -4.537 4.272 15.390 1.00 90.56 101 ALA A C 1
ATOM 804 O O . ALA A 1 101 ? -5.642 4.591 15.842 1.00 90.56 101 ALA A O 1
ATOM 805 N N . LEU A 1 102 ? -3.434 4.368 16.141 1.00 91.00 102 LEU A N 1
ATOM 806 C CA . LEU A 1 102 ? -3.460 4.746 17.555 1.00 91.00 102 LEU A CA 1
ATOM 807 C C . LEU A 1 102 ? -3.805 6.227 17.779 1.00 91.00 102 LEU A C 1
ATOM 809 O O . LEU A 1 102 ? -4.389 6.570 18.812 1.00 91.00 102 LEU A O 1
ATOM 813 N N . GLN A 1 103 ? -3.465 7.116 16.841 1.00 84.81 103 GLN A N 1
ATOM 814 C CA . GLN A 1 103 ? -3.809 8.538 16.938 1.00 84.81 103 GLN A CA 1
ATOM 815 C C . GLN A 1 103 ? -5.311 8.785 16.748 1.00 84.81 103 GLN A C 1
ATOM 817 O O . GLN A 1 103 ? -5.890 9.602 17.471 1.00 84.81 103 GLN A O 1
ATOM 822 N N . VAL A 1 104 ? -5.962 8.050 15.843 1.00 70.19 104 VAL A N 1
ATOM 823 C CA . VAL A 1 104 ? -7.405 8.186 15.577 1.00 70.19 104 VAL A CA 1
ATOM 824 C C . VAL A 1 104 ? -8.237 7.762 16.794 1.00 70.19 104 VAL A C 1
ATOM 826 O O . VAL A 1 104 ? -9.168 8.474 17.182 1.00 70.19 104 VAL A O 1
ATOM 829 N N . LYS A 1 105 ? -7.852 6.679 17.488 1.00 61.25 105 LYS A N 1
ATOM 830 C CA . LYS A 1 105 ? -8.551 6.205 18.703 1.00 61.25 105 LYS A CA 1
ATOM 831 C C . LYS A 1 105 ? -8.563 7.241 19.836 1.00 61.25 105 LYS A C 1
ATOM 833 O O . LYS A 1 105 ? -9.526 7.301 20.598 1.00 61.25 105 LYS A O 1
ATOM 838 N N . LYS A 1 106 ? -7.555 8.119 19.928 1.00 58.81 106 LYS A N 1
ATOM 839 C CA . LYS A 1 106 ? -7.508 9.183 20.951 1.00 58.81 106 LYS A CA 1
ATOM 840 C C . LYS A 1 106 ? -8.475 10.344 20.689 1.00 58.81 106 LYS A C 1
ATOM 842 O O . LYS A 1 106 ? -8.842 11.024 21.644 1.00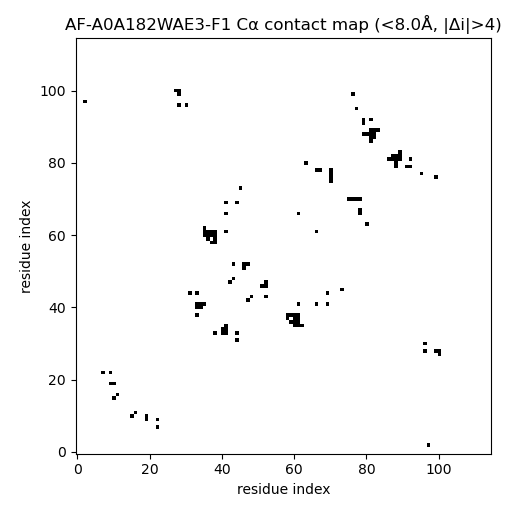 58.81 106 LYS A O 1
ATOM 847 N N . LYS A 1 107 ? -8.922 10.566 19.445 1.00 53.84 107 LYS A N 1
ATOM 848 C CA . LYS A 1 107 ? -9.842 11.669 19.102 1.00 53.84 107 LYS A CA 1
ATOM 849 C C . LYS A 1 107 ? -11.324 11.371 19.405 1.00 53.84 107 LYS A C 1
ATOM 851 O O . LYS A 1 107 ? -12.106 12.310 19.504 1.00 53.84 107 LYS A O 1
ATOM 856 N N . LYS A 1 108 ? -11.726 10.115 19.656 1.00 51.44 108 LYS A N 1
ATOM 857 C CA . LYS A 1 108 ? -13.121 9.725 19.992 1.00 51.44 108 LYS A CA 1
ATOM 858 C C . LYS A 1 108 ? -13.529 9.961 21.467 1.00 51.44 108 LYS A C 1
ATOM 860 O O . LYS A 1 108 ? -14.182 9.121 22.078 1.00 51.44 108 LYS A O 1
ATOM 865 N N . LYS A 1 109 ? -13.196 11.113 22.063 1.00 50.75 109 LYS A N 1
ATOM 866 C CA . LYS A 1 109 ? -13.808 11.562 23.334 1.00 50.75 109 LYS A CA 1
ATOM 867 C C . LYS A 1 109 ? -14.397 12.965 23.194 1.00 50.75 109 LYS A C 1
ATOM 869 O O . LYS A 1 109 ? -13.874 13.916 23.768 1.00 50.75 109 LYS A O 1
ATOM 874 N N . SER A 1 110 ? -15.526 13.099 22.497 1.00 56.66 110 SER A N 1
ATOM 875 C CA . SER A 1 110 ? -16.444 14.191 22.829 1.00 56.66 110 SER A CA 1
ATOM 876 C C . SER A 1 110 ? -17.061 13.846 24.184 1.00 56.66 110 SER A C 1
ATOM 878 O O . SER A 1 110 ? -17.908 12.958 24.281 1.00 56.66 110 SER A O 1
ATOM 880 N N . LYS A 1 111 ? -16.590 14.488 25.257 1.00 53.34 111 LYS A N 1
ATOM 881 C CA . LYS A 1 111 ? -17.311 14.471 26.532 1.00 53.34 111 LYS A CA 1
ATOM 882 C C . LYS A 1 111 ? -18.698 15.055 26.264 1.00 53.34 111 LYS A C 1
ATOM 884 O O . LYS A 1 111 ? -18.816 16.255 26.043 1.00 53.34 111 LYS A O 1
ATOM 889 N N . CYS A 1 112 ? -19.728 14.218 26.267 1.00 53.97 112 CYS A N 1
ATOM 890 C CA . CYS A 1 112 ? -21.080 14.702 26.482 1.00 53.97 112 CYS A CA 1
ATOM 891 C C . CYS A 1 112 ? -21.141 15.096 27.961 1.00 53.97 112 CYS A C 1
ATOM 893 O O . CYS A 1 112 ? -21.002 14.242 28.837 1.00 53.97 112 CYS A O 1
ATOM 895 N N . VAL A 1 113 ? -21.215 16.395 28.238 1.00 67.69 113 VAL A N 1
ATOM 896 C CA . VAL A 1 113 ? -21.601 16.886 29.560 1.00 67.69 113 VAL A CA 1
ATOM 897 C C . VAL A 1 113 ? -23.116 16.991 29.503 1.00 67.69 113 VAL A C 1
ATOM 899 O O . VAL A 1 113 ? -23.641 17.823 28.768 1.00 67.69 113 VAL A O 1
ATOM 902 N N . LEU A 1 114 ? -23.805 16.102 30.215 1.00 57.88 114 LEU A N 1
ATOM 903 C CA . LEU A 1 114 ? -25.204 16.323 30.556 1.00 57.88 114 LEU A CA 1
ATOM 904 C C . LEU A 1 114 ? -25.218 17.475 31.567 1.00 57.88 114 LEU A C 1
ATOM 906 O O . LEU A 1 114 ? -24.627 17.345 32.642 1.00 57.88 114 LEU A O 1
ATOM 910 N N . LEU A 1 115 ? -25.796 18.604 31.159 1.00 58.41 115 LEU A N 1
ATOM 911 C CA . LEU A 1 115 ? -26.210 19.688 32.048 1.00 58.41 115 LEU A CA 1
ATOM 912 C C . LEU A 1 115 ? -27.632 19.410 32.533 1.00 58.41 115 LEU A C 1
ATOM 914 O O . LEU A 1 115 ? -28.442 18.956 31.692 1.00 58.41 115 LEU A O 1
#

Solvent-accessible surface area (backbone atoms only — not comparable to full-atom values): 7814 Å² total; per-residue (Å²): 138,89,84,86,83,88,83,85,88,73,73,90,52,75,94,32,62,84,55,51,65,75,72,51,73,92,60,74,70,84,87,87,79,62,48,53,86,36,42,69,43,51,59,34,66,81,44,69,83,50,96,81,86,89,80,88,76,98,75,67,63,55,51,74,67,57,54,43,52,50,25,60,73,71,68,48,96,70,70,82,76,64,34,84,87,81,55,43,46,49,65,56,53,54,53,51,46,53,51,53,37,57,56,57,66,70,67,76,65,81,79,81,76,87,128

pLDDT: mean 79.62, std 17.7, range [33.56, 97.56]

Mean predicted aligned error: 8.63 Å

Nearest PDB structures (foldseek):
  6erf-assembly2_C  TM=2.36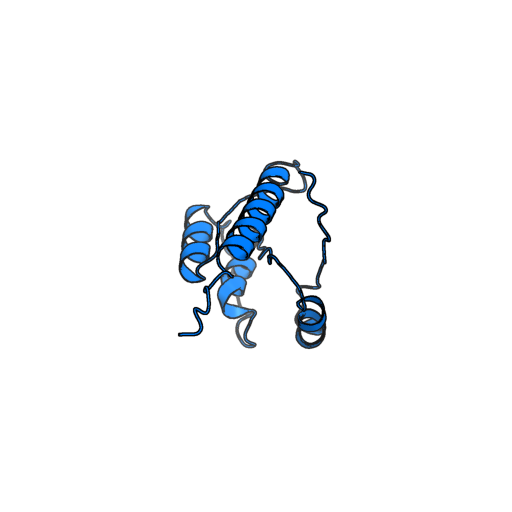8E-01  e=9.938E+00  Homo sapiens

Sequence (115 aa):
MYVELALWDTAGQEDYDRLRPLSYPDTDVILMCFSVDSPDSLENIPEKWTPEELAKMKQEPVKPQEGRAMAEKINAFAYLECSAKSKEGVREVFETATRAALQVKKKKKSKCVLL

Organism: NCBI:txid112268

Foldseek 3Di:
DDDDDDDDDDDLDPVCLVVRVVPPPPDLFDDQDAFQACVVRLVCVVDVNDDDDDDDDPDDGHDPVSQQVSCVVVVHPDGFDADPPVRGRVVVSVVSRVVSSVVVVVVPDPPPDDD

InterPro domains:
  IPR001806 Small GTPase [PF00071] (3-52)
  IPR001806 Small GTPase [PF00071] (58-102)
  IPR001806 Small GTPase [SM00174] (1-104)
  IPR003578 Small GTPase Rho [PTHR24072] (3-52)
  IPR027417 P-loop containing nucleoside triphosphate hydrolase [G3DSA:3.40.50.300] (1-53)
  IPR027417 P-loop containing nucleoside triphosphate hydrolase [G3DSA:3.40.50.300] (54-115)
  IPR027417 P-loop containing nucleoside triphosphate hydrolase [SSF52540] (3-102)

Radius of gyration: 17.09 Å; Cα contacts (8 Å, |Δi|>4): 67; chains: 1; bounding box: 41×28×54 Å

Secondary structure (DSSP, 8-state):
------------SGGGTTTGGGG-TT-S-------TT-THHHHHHHHTTSS--------PPPPHHHHHHHHHHTT-S-----BTTTTBSHHHHHHHHHHHHHHHHHH--------